Protein AF-A0A976KLH5-F1 (afdb_monomer_lite)

Sequence (136 aa):
MSEFNKTCPFEDRYIKLDQAYHECAKGFTKGSCNRFVAEIKLFLPEYDCQRSFDSTEKVEYIVPAIWLTGAAQEDFVDLLYKLASGNEFYKAKWFKSARRQAKAVFLSPEFENTLDGYMAEMYFPLIEEMRRKHHQ

Structure (mmCIF, N/CA/C/O backbone):
data_AF-A0A976KLH5-F1
#
_entry.id   AF-A0A976KLH5-F1
#
loop_
_atom_site.group_PDB
_atom_site.id
_atom_site.type_symbol
_atom_site.label_atom_id
_atom_site.label_alt_id
_atom_site.label_comp_id
_atom_site.label_asym_id
_atom_site.label_entity_id
_atom_site.label_seq_id
_atom_site.pdbx_PDB_ins_code
_atom_site.Cartn_x
_atom_site.Cartn_y
_atom_site.Cartn_z
_atom_site.occupancy
_atom_site.B_iso_or_equiv
_atom_site.auth_seq_id
_atom_site.auth_comp_id
_atom_site.auth_asym_id
_atom_site.auth_atom_id
_atom_site.pdbx_PDB_model_num
ATOM 1 N N . MET A 1 1 ? -10.491 11.711 29.339 1.00 36.50 1 MET A N 1
ATOM 2 C CA . MET A 1 1 ? -11.149 11.647 28.021 1.00 36.50 1 MET A CA 1
ATOM 3 C C . MET A 1 1 ? -10.048 11.744 26.985 1.00 36.50 1 MET A C 1
ATOM 5 O O . MET A 1 1 ? -9.402 12.783 26.925 1.00 36.50 1 MET A O 1
ATOM 9 N N . SER A 1 2 ? -9.728 10.650 26.295 1.00 41.56 2 SER A N 1
ATOM 10 C CA . SER A 1 2 ? -8.876 10.698 25.104 1.00 41.56 2 SER A CA 1
ATOM 11 C C . SER A 1 2 ? -9.653 11.420 24.004 1.00 41.56 2 SER A C 1
ATOM 13 O O . SER A 1 2 ? -10.839 11.168 23.812 1.00 41.56 2 SER A O 1
ATOM 15 N N . GLU A 1 3 ? -9.015 12.388 23.354 1.00 47.16 3 GLU A N 1
ATOM 16 C CA . GLU A 1 3 ? -9.605 13.097 22.220 1.00 47.16 3 GLU A CA 1
ATOM 17 C C . GLU A 1 3 ? -9.693 12.140 21.027 1.00 47.16 3 GLU A C 1
ATOM 19 O O . GLU A 1 3 ? -8.702 11.511 20.657 1.00 47.16 3 GLU A O 1
ATOM 24 N N . PHE A 1 4 ? -10.893 12.043 20.466 1.00 53.50 4 PHE A N 1
ATOM 25 C CA . PHE A 1 4 ? -11.253 11.265 19.285 1.00 53.50 4 PHE A CA 1
ATOM 26 C C . PHE A 1 4 ? -10.394 11.624 18.059 1.00 53.50 4 PHE A C 1
ATOM 28 O O . PHE A 1 4 ? -10.098 12.803 17.849 1.00 53.50 4 PHE A O 1
ATOM 35 N N . ASN A 1 5 ? -10.030 10.630 17.236 1.00 54.31 5 ASN A N 1
ATOM 36 C CA . ASN A 1 5 ? -9.363 10.813 15.934 1.00 54.31 5 ASN A CA 1
ATOM 37 C C . ASN A 1 5 ? -7.967 11.471 16.007 1.00 54.31 5 ASN A C 1
ATOM 39 O O . ASN A 1 5 ? -7.433 11.962 15.014 1.00 54.31 5 ASN A O 1
ATOM 43 N N . LYS A 1 6 ? -7.337 11.488 17.188 1.00 60.06 6 LYS A N 1
ATOM 44 C CA . LYS A 1 6 ? -6.059 12.189 17.406 1.00 60.06 6 LYS A CA 1
ATOM 45 C C . LYS A 1 6 ? -4.871 11.533 16.699 1.00 60.06 6 LYS A C 1
ATOM 47 O O . LYS A 1 6 ? -3.857 12.187 16.464 1.00 60.06 6 LYS A O 1
ATOM 52 N N . THR A 1 7 ? -4.964 10.235 16.414 1.00 71.00 7 THR A N 1
ATOM 53 C CA . THR A 1 7 ? -3.863 9.441 15.850 1.00 71.00 7 THR A CA 1
ATOM 54 C C . THR A 1 7 ? -4.109 8.988 14.418 1.00 71.00 7 THR A C 1
ATOM 56 O O . THR A 1 7 ? -3.183 8.445 13.817 1.00 71.00 7 THR A O 1
ATOM 59 N N . CYS A 1 8 ? -5.300 9.217 13.855 1.00 80.31 8 CYS A N 1
ATOM 60 C CA . CYS A 1 8 ? -5.614 8.785 12.500 1.00 80.31 8 CYS A CA 1
ATOM 61 C C . CYS A 1 8 ? -4.808 9.602 11.476 1.00 80.31 8 CYS A C 1
ATOM 63 O O . CYS A 1 8 ? -4.988 10.816 11.371 1.00 80.31 8 CYS A O 1
ATOM 65 N N . PRO A 1 9 ? -3.930 8.975 10.673 1.00 84.06 9 PRO A N 1
ATOM 66 C CA . PRO A 1 9 ? -3.116 9.699 9.702 1.00 84.06 9 PRO A CA 1
ATOM 67 C C . PRO A 1 9 ? -3.914 10.147 8.470 1.00 84.06 9 PRO A C 1
ATOM 69 O O . PRO A 1 9 ? -3.367 10.861 7.630 1.00 84.06 9 PRO A O 1
ATOM 72 N N . PHE A 1 10 ? -5.168 9.706 8.325 1.00 86.69 10 PHE A N 1
ATOM 73 C CA . PHE A 1 10 ? -5.913 9.793 7.074 1.00 86.69 10 PHE A CA 1
ATOM 74 C C . PHE A 1 10 ? -6.065 11.229 6.563 1.00 86.69 10 PHE A C 1
ATOM 76 O O . PHE A 1 10 ? -5.637 11.512 5.445 1.00 86.69 10 PHE A O 1
ATOM 83 N N . GLU A 1 11 ? -6.597 12.147 7.375 1.00 83.12 11 GLU A N 1
ATOM 84 C CA . GLU A 1 11 ? -6.877 13.526 6.939 1.00 83.12 11 GLU A CA 1
ATOM 85 C C . GLU A 1 11 ? -5.611 14.262 6.465 1.00 83.12 11 GLU A C 1
ATOM 87 O O . GLU A 1 11 ? -5.604 14.888 5.405 1.00 83.12 11 GLU A O 1
ATOM 92 N N . ASP A 1 12 ? -4.501 14.106 7.189 1.00 85.31 12 ASP A N 1
ATOM 93 C CA . ASP A 1 12 ? -3.245 14.813 6.908 1.00 85.31 12 ASP A CA 1
ATOM 94 C C . ASP A 1 12 ? -2.418 14.199 5.771 1.00 85.31 12 ASP A C 1
ATOM 96 O O . ASP A 1 12 ? -1.527 14.846 5.193 1.00 85.31 12 ASP A O 1
ATOM 100 N N . ARG A 1 13 ? -2.617 12.904 5.508 1.00 91.81 13 ARG A N 1
ATOM 101 C CA . ARG A 1 13 ? -1.709 12.113 4.664 1.00 91.81 13 ARG A CA 1
ATOM 102 C C . ARG A 1 13 ? -2.367 11.607 3.395 1.00 91.81 13 ARG A C 1
ATOM 104 O O . ARG A 1 13 ? -1.632 11.314 2.456 1.00 91.81 13 ARG A O 1
ATOM 111 N N . TYR A 1 14 ? -3.698 11.547 3.318 1.00 93.06 14 TYR A N 1
ATOM 112 C CA . TYR A 1 14 ? -4.388 10.969 2.162 1.00 93.06 14 TYR A CA 1
ATOM 113 C C . TYR A 1 14 ? -3.988 11.662 0.859 1.00 93.06 14 TYR A C 1
ATOM 115 O O . TYR A 1 14 ? -3.594 11.000 -0.094 1.00 93.06 14 TYR A O 1
ATOM 123 N N . ILE A 1 15 ? -3.947 12.999 0.851 1.00 93.31 15 ILE A N 1
ATOM 124 C CA . ILE A 1 15 ? -3.517 13.778 -0.321 1.00 93.31 15 ILE A CA 1
ATOM 125 C C . ILE A 1 15 ? -2.083 13.414 -0.741 1.00 93.31 15 ILE A C 1
ATOM 127 O O . ILE A 1 15 ? -1.779 13.359 -1.929 1.00 93.31 15 ILE A O 1
ATOM 131 N N . LYS A 1 16 ? -1.188 13.137 0.216 1.00 95.12 16 LYS A N 1
ATOM 132 C CA . LYS A 1 16 ? 0.207 12.760 -0.072 1.00 95.12 16 LYS A CA 1
ATOM 133 C C . LYS A 1 16 ? 0.293 11.353 -0.651 1.00 95.12 16 LYS A C 1
ATOM 135 O O . LYS A 1 16 ? 1.059 11.139 -1.591 1.00 95.12 16 LYS A O 1
ATOM 140 N N . LEU A 1 17 ? -0.488 10.420 -0.105 1.00 95.81 17 LEU A N 1
ATOM 141 C CA . LEU A 1 17 ? -0.601 9.059 -0.616 1.00 95.81 17 LEU A CA 1
ATOM 142 C C . LEU A 1 17 ? -1.145 9.062 -2.050 1.00 95.81 17 LEU A C 1
ATOM 144 O O . LEU A 1 17 ? -0.503 8.500 -2.934 1.00 95.81 17 LEU A O 1
ATOM 148 N N . ASP A 1 18 ? -2.259 9.753 -2.286 1.00 95.44 18 ASP A N 1
ATOM 149 C CA . ASP A 1 18 ? -2.928 9.847 -3.587 1.00 95.44 18 ASP A CA 1
ATOM 150 C C . ASP A 1 18 ? -2.035 10.498 -4.659 1.00 95.44 18 ASP A C 1
ATOM 152 O O . ASP A 1 18 ? -1.827 9.951 -5.747 1.00 95.44 18 ASP A O 1
ATOM 156 N N . GLN A 1 19 ? -1.383 11.617 -4.325 1.00 94.88 19 GLN A N 1
ATOM 157 C CA . GLN A 1 19 ? -0.415 12.254 -5.221 1.00 94.88 19 GLN A CA 1
ATOM 158 C C . GLN A 1 19 ? 0.757 11.322 -5.545 1.00 94.88 19 GLN A C 1
ATOM 160 O O . GLN A 1 19 ? 1.147 11.190 -6.710 1.00 94.88 19 GLN A O 1
ATOM 165 N N . ALA A 1 20 ? 1.323 10.654 -4.535 1.00 96.12 20 ALA A N 1
ATOM 166 C CA . ALA A 1 20 ? 2.435 9.736 -4.741 1.00 96.12 20 ALA A CA 1
ATOM 167 C C . ALA A 1 20 ? 2.025 8.507 -5.569 1.00 96.12 20 ALA A C 1
ATOM 169 O O . ALA A 1 20 ? 2.808 8.065 -6.417 1.00 96.12 20 ALA A O 1
ATOM 170 N N . TYR A 1 21 ? 0.805 7.997 -5.365 1.00 97.25 21 TYR A N 1
ATOM 171 C CA . TYR A 1 21 ? 0.189 6.954 -6.181 1.00 97.25 21 TYR A CA 1
ATOM 172 C C . TYR A 1 21 ? 0.126 7.393 -7.644 1.00 97.25 21 TYR A C 1
ATOM 174 O O . TYR A 1 21 ? 0.740 6.752 -8.497 1.00 97.25 21 TYR A O 1
ATOM 182 N N . HIS A 1 22 ? -0.519 8.522 -7.941 1.00 96.69 22 HIS A N 1
ATOM 183 C CA . HIS A 1 22 ? -0.697 8.988 -9.314 1.00 96.69 22 HIS A CA 1
ATOM 184 C C . HIS A 1 22 ? 0.628 9.265 -10.032 1.00 96.69 22 HIS A C 1
ATOM 186 O O . HIS A 1 22 ? 0.783 8.926 -11.208 1.00 96.69 22 HIS A O 1
ATOM 192 N N . GLU A 1 23 ? 1.606 9.851 -9.344 1.00 95.25 23 GLU A N 1
ATOM 193 C CA . GLU A 1 23 ? 2.938 10.058 -9.909 1.00 95.25 23 GLU A CA 1
ATOM 194 C C . GLU A 1 23 ? 3.678 8.734 -10.158 1.00 95.25 23 GLU A C 1
ATOM 196 O O . GLU A 1 23 ? 4.356 8.584 -11.178 1.00 95.25 23 GLU A O 1
ATOM 201 N N . CYS A 1 24 ? 3.587 7.767 -9.240 1.00 96.06 24 CYS A N 1
ATOM 202 C CA . CYS A 1 24 ? 4.239 6.468 -9.403 1.00 96.06 24 CYS A CA 1
ATOM 203 C C . CYS A 1 24 ? 3.573 5.620 -10.498 1.00 96.06 24 CYS A C 1
ATOM 205 O O . CYS A 1 24 ? 4.271 5.044 -11.337 1.00 96.06 24 CYS A O 1
ATOM 207 N N . ALA A 1 25 ? 2.240 5.592 -10.542 1.00 94.31 25 ALA A N 1
ATOM 208 C CA . ALA A 1 25 ? 1.457 4.900 -11.563 1.00 94.31 25 ALA A CA 1
ATOM 209 C C . ALA A 1 25 ? 1.768 5.428 -12.974 1.00 94.31 25 ALA A C 1
ATOM 211 O O . ALA A 1 25 ? 1.872 4.654 -13.921 1.00 94.31 25 ALA A O 1
ATOM 212 N N . LYS A 1 26 ? 2.024 6.737 -13.110 1.00 93.31 26 LYS A N 1
ATOM 213 C CA . LYS A 1 26 ? 2.449 7.372 -14.373 1.00 93.31 26 LYS A CA 1
ATOM 214 C C . LYS A 1 26 ? 3.950 7.234 -14.673 1.00 93.31 26 LYS A C 1
ATOM 216 O O . LYS A 1 26 ? 4.424 7.772 -15.670 1.00 93.31 26 LYS A O 1
ATOM 221 N N . GLY A 1 27 ? 4.716 6.544 -13.826 1.00 86.88 27 GLY A N 1
ATOM 222 C CA . GLY A 1 27 ? 6.140 6.275 -14.050 1.00 86.88 27 GLY A CA 1
ATOM 223 C C . GLY A 1 27 ? 7.078 7.444 -13.781 1.00 86.88 27 GLY A C 1
ATOM 224 O O . GLY A 1 27 ? 8.190 7.464 -14.312 1.00 86.88 27 GLY A O 1
ATOM 225 N N . PHE A 1 28 ? 6.672 8.426 -12.976 1.00 87.50 28 PHE A N 1
ATOM 226 C CA . PHE A 1 28 ? 7.541 9.558 -12.675 1.00 87.50 28 PHE A CA 1
ATOM 227 C C . PHE A 1 28 ? 8.780 9.053 -11.919 1.00 87.50 28 PHE A C 1
ATOM 229 O O . PHE A 1 28 ? 8.693 8.288 -10.965 1.00 87.50 28 PHE A O 1
ATOM 236 N N . THR A 1 29 ? 9.973 9.465 -12.341 1.00 77.69 29 THR A N 1
ATOM 237 C CA . THR A 1 29 ? 11.232 8.883 -11.835 1.00 77.69 29 THR A CA 1
ATOM 238 C C . THR A 1 29 ? 11.850 9.663 -10.673 1.00 77.69 29 THR A C 1
ATOM 240 O O . THR A 1 29 ? 12.858 9.239 -10.109 1.00 77.69 29 THR A O 1
ATOM 243 N N . LYS A 1 30 ? 11.220 10.764 -10.236 1.00 82.69 30 LYS A N 1
ATOM 244 C CA . LYS A 1 30 ? 11.667 11.636 -9.128 1.00 82.69 30 LYS A CA 1
ATOM 245 C C . LYS A 1 30 ? 11.377 11.052 -7.735 1.00 82.69 30 LYS A C 1
ATOM 247 O O . LYS A 1 30 ? 10.981 11.766 -6.819 1.00 82.69 30 LYS A O 1
ATOM 252 N N . GLY A 1 31 ? 11.537 9.738 -7.579 1.00 86.50 31 GLY A N 1
ATOM 253 C CA . GLY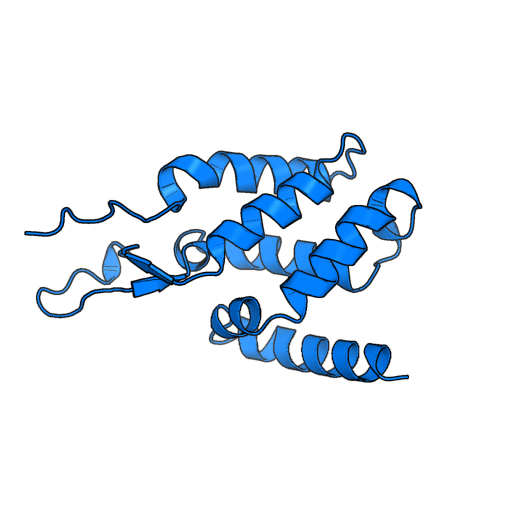 A 1 31 ? 11.310 9.034 -6.317 1.00 86.50 31 GLY A CA 1
ATOM 254 C C . GLY A 1 31 ? 9.842 8.896 -5.902 1.00 86.50 31 GLY A C 1
ATOM 255 O O . GLY A 1 31 ? 9.598 8.493 -4.767 1.00 86.50 31 GLY A O 1
ATOM 256 N N . SER A 1 32 ? 8.880 9.170 -6.791 1.00 91.75 32 SER A N 1
ATOM 257 C CA . SER A 1 32 ? 7.440 9.069 -6.502 1.00 91.75 32 SER A CA 1
ATOM 258 C C . SER A 1 32 ? 7.048 7.689 -5.977 1.00 91.75 32 SER A C 1
ATOM 260 O O . SER A 1 32 ? 6.386 7.602 -4.955 1.00 91.75 32 SER A O 1
ATOM 262 N N . CYS A 1 33 ? 7.558 6.606 -6.570 1.00 95.88 33 CYS A N 1
ATOM 263 C CA . CYS A 1 33 ? 7.286 5.254 -6.078 1.00 95.88 33 CYS A CA 1
ATOM 264 C C . CYS A 1 33 ? 7.881 4.965 -4.693 1.00 95.88 33 CYS A C 1
ATOM 266 O O . CYS A 1 33 ? 7.309 4.187 -3.942 1.00 95.88 33 CYS A O 1
ATOM 268 N N . ASN A 1 34 ? 9.004 5.591 -4.315 1.00 96.94 34 ASN A N 1
ATOM 269 C CA . ASN A 1 34 ? 9.502 5.466 -2.940 1.00 96.94 34 ASN A CA 1
ATOM 270 C C . ASN A 1 34 ? 8.589 6.218 -1.967 1.00 96.94 34 ASN A C 1
ATOM 272 O O . ASN A 1 34 ? 8.319 5.710 -0.886 1.00 96.94 34 ASN A O 1
ATOM 276 N N . ARG A 1 35 ? 8.107 7.407 -2.357 1.00 96.56 35 ARG A N 1
ATOM 277 C CA . ARG A 1 35 ? 7.138 8.170 -1.558 1.00 96.56 35 ARG A CA 1
ATOM 278 C C . ARG A 1 35 ? 5.837 7.399 -1.392 1.00 96.56 35 ARG A C 1
ATOM 280 O O . ARG A 1 35 ? 5.366 7.284 -0.276 1.00 96.56 35 ARG A O 1
ATOM 287 N N . PHE A 1 36 ? 5.328 6.806 -2.468 1.00 97.56 36 PHE A N 1
ATOM 288 C CA . PHE A 1 36 ? 4.130 5.977 -2.433 1.00 97.56 36 PHE A CA 1
ATOM 289 C C . PHE A 1 36 ? 4.276 4.833 -1.424 1.00 97.56 36 PHE A C 1
ATOM 291 O O . PHE A 1 36 ? 3.455 4.706 -0.526 1.00 97.56 36 PHE A O 1
ATOM 298 N N . VAL A 1 37 ? 5.366 4.059 -1.507 1.00 97.69 37 VAL A N 1
ATOM 299 C CA . VAL A 1 37 ? 5.612 2.948 -0.573 1.00 97.69 37 VAL A CA 1
ATOM 300 C C . VAL A 1 37 ? 5.797 3.436 0.872 1.00 97.69 37 VAL A C 1
ATOM 302 O O . VAL A 1 37 ? 5.387 2.757 1.811 1.00 97.69 37 VAL A O 1
ATOM 305 N N . ALA A 1 38 ? 6.410 4.604 1.069 1.00 96.81 38 ALA A N 1
ATOM 306 C CA . ALA A 1 38 ? 6.571 5.186 2.397 1.00 96.81 38 ALA A CA 1
ATOM 307 C C . ALA A 1 38 ? 5.233 5.645 2.993 1.00 96.81 38 ALA A C 1
ATOM 309 O O . ALA A 1 38 ? 4.971 5.357 4.157 1.00 96.81 38 ALA A O 1
ATOM 310 N N . GLU A 1 39 ? 4.390 6.320 2.207 1.00 96.25 39 GLU A N 1
ATOM 311 C CA . GLU A 1 39 ? 3.081 6.796 2.659 1.00 96.25 39 GLU A CA 1
ATOM 312 C C . GLU A 1 39 ? 2.117 5.627 2.877 1.00 96.25 39 GLU A C 1
ATOM 314 O O . GLU A 1 39 ? 1.521 5.555 3.943 1.00 96.25 39 GLU A O 1
ATOM 319 N N . ILE A 1 40 ? 2.021 4.650 1.961 1.00 95.88 40 ILE A N 1
ATOM 320 C CA . ILE A 1 40 ? 1.089 3.519 2.135 1.00 95.88 40 ILE A CA 1
ATOM 321 C C . ILE A 1 40 ? 1.410 2.714 3.396 1.00 95.88 40 ILE A C 1
ATOM 323 O O . ILE A 1 40 ? 0.503 2.290 4.101 1.00 95.88 40 ILE A O 1
ATOM 327 N N . LYS A 1 41 ? 2.696 2.582 3.749 1.00 95.56 41 LYS A N 1
ATOM 328 C CA . LYS A 1 41 ? 3.121 1.916 4.985 1.00 95.56 41 LYS A CA 1
ATOM 329 C C . LYS A 1 41 ? 2.553 2.590 6.239 1.00 95.56 41 LYS A C 1
ATOM 331 O O . LYS A 1 41 ? 2.298 1.901 7.218 1.00 95.56 41 LYS A O 1
ATOM 336 N N . LEU A 1 42 ? 2.351 3.909 6.222 1.00 93.81 42 LEU A N 1
ATOM 337 C CA . LEU A 1 42 ? 1.749 4.645 7.340 1.00 93.81 42 LEU A CA 1
ATOM 338 C C . LEU A 1 42 ? 0.237 4.419 7.454 1.00 93.81 42 LEU A C 1
ATOM 340 O O . LEU A 1 42 ? -0.343 4.802 8.458 1.00 93.81 42 LEU A O 1
ATOM 344 N N . PHE A 1 43 ? -0.400 3.821 6.447 1.00 93.75 43 PHE A N 1
ATOM 345 C CA . PHE A 1 43 ? -1.837 3.553 6.446 1.00 93.75 43 PHE A CA 1
ATOM 346 C C . PHE A 1 43 ? -2.182 2.114 6.854 1.00 93.75 43 PHE A C 1
ATOM 348 O O . PHE A 1 43 ? -3.359 1.804 7.019 1.00 93.75 43 PHE A O 1
ATOM 355 N N . LEU A 1 44 ? -1.181 1.238 7.007 1.00 92.50 44 LEU A N 1
ATOM 356 C CA . LEU A 1 44 ? -1.392 -0.174 7.340 1.00 92.50 44 LEU A CA 1
ATOM 357 C C . LEU A 1 44 ? -1.655 -0.454 8.825 1.00 92.50 44 LEU A C 1
ATOM 359 O O . LEU A 1 44 ? -2.488 -1.312 9.103 1.00 92.50 44 LEU A O 1
ATOM 363 N N . PRO A 1 45 ? -0.970 0.202 9.785 1.00 89.69 45 PRO A N 1
ATOM 364 C CA . PRO A 1 45 ? -1.254 -0.019 11.195 1.00 89.69 45 PRO A CA 1
ATOM 365 C C . PRO A 1 45 ? -2.680 0.385 11.546 1.00 89.69 45 PRO A C 1
ATOM 367 O O . PRO A 1 45 ? -3.277 1.233 10.881 1.00 89.69 45 PRO A O 1
ATOM 370 N N . GLU A 1 46 ? -3.192 -0.186 12.627 1.00 83.00 46 GLU A N 1
ATOM 371 C CA . GLU A 1 46 ? -4.469 0.232 13.178 1.00 83.00 46 GLU A CA 1
ATOM 372 C C . GLU A 1 46 ? -4.325 1.565 13.920 1.00 83.00 46 GLU A C 1
ATOM 374 O O . GLU A 1 46 ? -3.373 1.791 14.674 1.00 83.00 46 GLU A O 1
ATOM 379 N N . TYR A 1 47 ? -5.291 2.450 13.703 1.00 80.62 47 TYR A N 1
ATOM 380 C CA . TYR A 1 47 ? -5.389 3.757 14.338 1.00 80.62 47 TYR A CA 1
ATOM 381 C C . TYR A 1 47 ? -6.811 3.957 14.855 1.00 80.62 47 TYR A C 1
ATOM 383 O O . TYR A 1 47 ? -7.731 3.259 14.433 1.00 80.62 47 TYR A O 1
ATOM 391 N N . ASP A 1 48 ? -7.001 4.948 15.727 1.00 74.81 48 ASP A N 1
ATOM 392 C CA . ASP A 1 48 ? -8.329 5.431 16.120 1.00 74.81 48 ASP A CA 1
ATOM 393 C C . ASP A 1 48 ? -8.965 6.202 14.946 1.00 74.81 48 ASP A C 1
ATOM 395 O O . ASP A 1 48 ? -9.021 7.430 14.936 1.00 74.81 48 ASP A O 1
ATOM 399 N N . CYS A 1 49 ? -9.322 5.466 13.893 1.00 72.75 49 CYS A N 1
ATOM 400 C CA . CYS A 1 49 ? -9.875 5.949 12.635 1.00 72.75 49 CYS A CA 1
ATOM 401 C C . CYS A 1 49 ? -11.331 5.467 12.531 1.00 72.75 49 CYS A C 1
ATOM 403 O O . CYS A 1 49 ? -11.592 4.349 12.101 1.00 72.75 49 CYS A O 1
ATOM 405 N N . GLN A 1 50 ? -12.313 6.294 12.883 1.00 68.88 50 GLN A N 1
ATOM 406 C CA . GLN A 1 50 ? -13.718 5.889 12.769 1.00 68.88 50 GLN A CA 1
ATOM 407 C C . GLN A 1 50 ? -14.249 6.084 11.338 1.00 68.88 50 GLN A C 1
ATOM 409 O O . GLN A 1 50 ? -14.191 7.182 10.784 1.00 68.88 50 GLN A O 1
ATOM 414 N N . ARG A 1 51 ? -14.838 5.038 10.741 1.00 61.81 51 ARG A N 1
ATOM 415 C CA . ARG A 1 51 ? -15.666 5.168 9.528 1.00 61.81 51 ARG A CA 1
ATOM 416 C C . ARG A 1 51 ? -17.019 5.780 9.907 1.00 61.81 51 ARG A C 1
ATOM 418 O O . ARG A 1 51 ? -17.630 5.386 10.894 1.00 61.81 51 ARG A O 1
ATOM 425 N N . SER A 1 52 ? -17.525 6.725 9.115 1.00 58.22 52 SER A N 1
ATOM 426 C CA . SER A 1 52 ? -18.753 7.472 9.446 1.00 58.22 52 SER A CA 1
ATOM 427 C C . SER A 1 52 ? -20.013 6.605 9.583 1.00 58.22 52 SER A C 1
ATOM 429 O O . SER A 1 52 ? -20.929 6.994 10.302 1.00 58.22 52 SER A O 1
ATOM 431 N N . PHE A 1 53 ? -20.063 5.438 8.931 1.00 56.88 53 PHE A N 1
ATOM 432 C CA . PHE A 1 53 ? -21.181 4.491 9.024 1.00 56.88 53 PHE A CA 1
ATOM 433 C C . PHE A 1 53 ? -21.095 3.544 10.230 1.00 56.88 53 PHE A C 1
ATOM 435 O O . PHE A 1 53 ? -22.083 2.893 10.558 1.00 56.88 53 PHE A O 1
ATOM 442 N N . ASP A 1 54 ? -19.939 3.486 10.892 1.00 52.50 54 ASP A N 1
ATOM 443 C CA . ASP A 1 54 ? -19.683 2.608 12.030 1.00 52.50 54 ASP A CA 1
ATOM 444 C C . ASP A 1 54 ? -19.941 3.313 13.374 1.00 52.50 54 ASP A C 1
ATOM 446 O O . ASP A 1 54 ? -19.797 2.695 14.416 1.00 52.50 54 ASP A O 1
ATOM 450 N N . SER A 1 55 ? -20.359 4.586 13.421 1.00 54.50 55 SER A N 1
ATOM 451 C CA . SER A 1 55 ? -20.545 5.306 14.692 1.00 54.50 55 SER A CA 1
ATOM 452 C C . SER A 1 55 ? -21.724 4.801 15.537 1.00 54.50 55 SER A C 1
ATOM 454 O O . SER A 1 55 ? -22.815 5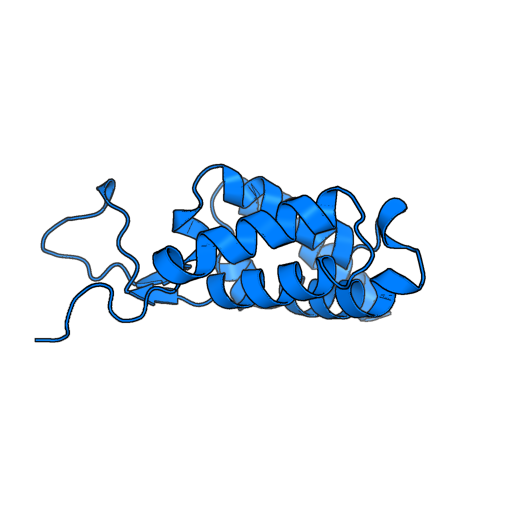.361 15.579 1.00 54.50 55 SER A O 1
ATOM 456 N N . THR A 1 56 ? -21.487 3.721 16.277 1.00 54.25 56 THR A N 1
ATOM 457 C CA . THR A 1 56 ? -22.350 3.256 17.362 1.00 54.25 56 THR A CA 1
ATOM 458 C C . THR A 1 56 ? -21.680 3.538 18.705 1.00 54.25 56 THR A C 1
ATOM 460 O O . THR A 1 56 ? -20.463 3.446 18.834 1.00 54.25 56 THR A O 1
ATOM 463 N N . GLU A 1 57 ? -22.470 3.870 19.730 1.00 51.44 57 GLU A N 1
ATOM 464 C CA . GLU A 1 57 ? -22.005 4.276 21.074 1.00 51.44 57 GLU A CA 1
ATOM 465 C C . GLU A 1 57 ? -21.156 3.222 21.828 1.00 51.44 57 GLU A C 1
ATOM 467 O O . GLU A 1 57 ? -20.786 3.444 22.979 1.00 51.44 57 GLU A O 1
ATOM 472 N N . LYS A 1 58 ? -20.879 2.050 21.238 1.00 51.16 58 LYS A N 1
ATOM 473 C CA . LYS A 1 58 ? -20.352 0.873 21.947 1.00 51.16 58 LYS A CA 1
ATOM 474 C C . LYS A 1 58 ? -19.025 0.320 21.438 1.00 51.16 58 LYS A C 1
ATOM 476 O O . LYS A 1 58 ? -18.533 -0.629 22.042 1.00 51.16 58 LYS A O 1
ATOM 481 N N . VAL A 1 59 ? -18.455 0.850 20.359 1.00 53.56 59 VAL A N 1
ATOM 482 C CA . VAL A 1 59 ? -17.272 0.240 19.741 1.00 53.56 59 VAL A CA 1
ATOM 483 C C . VAL A 1 59 ? -16.211 1.308 19.486 1.00 53.56 59 VAL A C 1
ATOM 485 O O . VAL A 1 59 ? -16.441 2.288 18.784 1.00 53.56 59 VAL A O 1
ATOM 488 N N . GLU A 1 60 ? -15.046 1.124 20.102 1.00 54.25 60 GLU A N 1
ATOM 489 C CA . GLU A 1 60 ? -13.820 1.845 19.762 1.00 54.25 60 GLU A CA 1
ATOM 490 C C . GLU A 1 60 ? -13.320 1.267 18.427 1.00 54.25 60 GLU A C 1
ATOM 492 O O . GLU A 1 60 ? -12.862 0.126 18.377 1.00 54.25 60 GLU A O 1
ATOM 497 N N . TYR A 1 61 ? -13.482 1.997 17.320 1.00 63.59 61 TYR A N 1
ATOM 498 C CA . TYR A 1 61 ? -13.119 1.498 15.987 1.00 63.59 61 TYR A CA 1
ATOM 499 C C . TYR A 1 61 ? -11.642 1.760 15.700 1.00 63.59 61 TYR A C 1
ATOM 501 O O . TYR A 1 61 ? -11.272 2.701 15.000 1.00 63.59 61 TYR A O 1
ATOM 509 N N . ILE A 1 62 ? -10.802 0.899 16.269 1.00 76.75 62 ILE A N 1
ATOM 510 C CA . ILE A 1 62 ? -9.388 0.783 15.925 1.00 76.75 62 ILE A CA 1
ATOM 511 C C . ILE A 1 62 ? -9.305 -0.023 14.621 1.00 76.75 62 ILE A C 1
ATOM 513 O O . ILE A 1 62 ? -9.572 -1.222 14.617 1.00 76.75 62 ILE A O 1
ATOM 517 N N . VAL A 1 63 ? -9.011 0.644 13.501 1.00 81.12 63 VAL A N 1
ATOM 518 C CA . VAL A 1 63 ? -8.922 0.021 12.165 1.00 81.12 63 VAL A CA 1
ATOM 519 C C . VAL A 1 63 ? -7.725 0.565 11.383 1.00 81.12 63 VAL A C 1
ATOM 521 O O . VAL A 1 63 ? -7.253 1.672 11.669 1.00 81.12 63 VAL A O 1
ATOM 524 N N . PRO A 1 64 ? -7.225 -0.161 10.367 1.00 87.69 64 PRO A N 1
ATOM 525 C CA . PRO A 1 64 ? -6.208 0.363 9.465 1.00 87.69 64 PRO A CA 1
ATOM 526 C C . PRO A 1 64 ? -6.658 1.646 8.764 1.00 87.69 64 PRO A C 1
ATOM 528 O O . PRO A 1 64 ? -7.747 1.701 8.201 1.00 87.69 64 PRO A O 1
ATOM 531 N N . ALA A 1 65 ? -5.819 2.681 8.709 1.00 90.19 65 ALA A N 1
ATOM 532 C CA . ALA A 1 65 ? -6.208 3.931 8.041 1.00 90.19 65 ALA A CA 1
ATOM 533 C C . ALA A 1 65 ? -6.446 3.754 6.527 1.00 90.19 65 ALA A C 1
ATOM 535 O O . ALA A 1 65 ? -7.193 4.525 5.922 1.00 90.19 65 ALA A O 1
ATOM 536 N N . ILE A 1 66 ? -5.852 2.729 5.901 1.00 91.38 66 ILE A N 1
ATOM 537 C CA . ILE A 1 66 ? -6.069 2.410 4.482 1.00 91.38 66 ILE A CA 1
ATOM 538 C C . ILE A 1 66 ? -7.541 2.096 4.180 1.00 91.38 66 ILE A C 1
ATOM 540 O O . ILE A 1 66 ? -8.027 2.413 3.097 1.00 91.38 66 ILE A O 1
ATOM 544 N N . TRP A 1 67 ? -8.286 1.585 5.159 1.00 89.69 67 TRP A N 1
ATOM 545 C CA . TRP A 1 67 ? -9.712 1.284 5.039 1.00 89.69 67 TRP A CA 1
ATOM 546 C C . TRP A 1 67 ? -10.590 2.521 4.852 1.00 89.69 67 TRP A C 1
ATOM 548 O O . TRP A 1 67 ? -11.721 2.401 4.374 1.00 89.69 67 TRP A O 1
ATOM 558 N N . LEU A 1 68 ? -10.098 3.708 5.210 1.00 89.12 68 LEU A N 1
ATOM 559 C CA . LEU A 1 68 ? -10.799 4.971 4.980 1.00 89.12 68 LEU A CA 1
ATOM 560 C C . LEU A 1 68 ? -10.673 5.467 3.529 1.00 89.12 68 LEU A C 1
ATOM 562 O O . LEU A 1 68 ? -11.409 6.362 3.127 1.00 89.12 68 LEU A O 1
ATOM 566 N N . THR A 1 69 ? -9.785 4.876 2.720 1.00 89.56 69 THR A N 1
ATOM 567 C CA . THR A 1 69 ? -9.590 5.268 1.308 1.00 89.56 69 THR A CA 1
ATOM 568 C C . THR A 1 69 ? -10.722 4.783 0.388 1.00 89.56 69 THR A C 1
ATOM 570 O O . THR A 1 69 ? -10.833 5.229 -0.755 1.00 89.56 69 THR A O 1
ATOM 573 N N . GLY A 1 70 ? -11.599 3.901 0.883 1.00 87.19 70 GLY A N 1
ATOM 574 C CA . GLY A 1 70 ? -12.743 3.384 0.135 1.00 87.19 70 GLY A CA 1
ATOM 575 C C . GLY A 1 70 ? -12.307 2.634 -1.124 1.00 87.19 70 GLY A C 1
ATOM 576 O O . GLY A 1 70 ? -11.418 1.790 -1.073 1.00 87.19 70 GLY A O 1
ATOM 577 N N . ALA A 1 71 ? -12.916 2.956 -2.267 1.00 87.00 71 ALA A N 1
ATOM 578 C CA . ALA A 1 71 ? -12.613 2.299 -3.541 1.00 87.00 71 ALA A CA 1
ATOM 579 C C . ALA A 1 71 ? -11.146 2.467 -3.990 1.00 87.00 71 ALA A C 1
ATOM 581 O O . ALA A 1 71 ? -10.623 1.602 -4.683 1.00 87.00 71 ALA A O 1
ATOM 582 N N . ALA A 1 72 ? -10.458 3.533 -3.560 1.00 92.75 72 ALA A N 1
ATOM 583 C CA . ALA A 1 72 ? -9.052 3.758 -3.907 1.00 92.75 72 ALA A CA 1
ATOM 584 C C . ALA A 1 72 ? -8.093 2.745 -3.248 1.00 92.75 72 ALA A C 1
ATOM 586 O O . ALA A 1 72 ? -6.951 2.605 -3.687 1.00 92.75 72 ALA A O 1
ATOM 587 N N . GLN A 1 73 ? -8.543 2.015 -2.219 1.00 94.00 73 GLN A N 1
ATOM 588 C CA . GLN A 1 73 ? -7.742 0.983 -1.557 1.00 94.00 73 GLN A CA 1
ATOM 589 C C . GLN A 1 73 ? -7.245 -0.069 -2.554 1.00 94.00 73 GLN A C 1
ATOM 591 O O . GLN A 1 73 ? -6.080 -0.464 -2.493 1.00 94.00 73 GLN A O 1
ATOM 596 N N . GLU A 1 74 ? -8.111 -0.503 -3.471 1.00 95.31 74 GLU A N 1
ATOM 597 C CA . GLU A 1 74 ? -7.787 -1.531 -4.463 1.00 95.31 74 GLU A CA 1
ATOM 598 C C . GLU A 1 74 ? -6.646 -1.080 -5.379 1.00 95.31 74 GLU A C 1
ATOM 600 O O . GLU A 1 74 ? -5.655 -1.793 -5.533 1.00 95.31 74 GLU A O 1
ATOM 605 N N . ASP A 1 75 ? -6.732 0.148 -5.890 1.00 96.81 75 ASP A N 1
ATOM 606 C CA . ASP A 1 75 ? -5.712 0.765 -6.739 1.00 96.81 75 ASP A CA 1
ATOM 607 C C . ASP A 1 75 ? -4.351 0.874 -6.032 1.00 96.81 75 ASP A C 1
ATOM 609 O O . ASP A 1 75 ? -3.291 0.616 -6.617 1.00 96.81 75 ASP A O 1
ATOM 613 N N . PHE A 1 76 ? -4.361 1.246 -4.749 1.00 97.38 76 PHE A N 1
ATOM 614 C CA . PHE A 1 76 ? -3.141 1.338 -3.950 1.00 97.38 76 PHE A CA 1
ATOM 615 C C . PHE A 1 76 ? -2.516 -0.040 -3.723 1.00 97.38 76 PHE A C 1
ATOM 617 O O . PHE A 1 76 ? -1.301 -0.207 -3.877 1.00 97.38 76 PHE A O 1
ATOM 624 N N . VAL A 1 77 ? -3.327 -1.042 -3.392 1.00 96.94 77 VAL A N 1
ATOM 625 C CA . VAL A 1 77 ? -2.844 -2.410 -3.199 1.00 96.94 77 VAL A CA 1
ATOM 626 C C . VAL A 1 77 ? -2.305 -3.001 -4.507 1.00 96.94 77 VAL 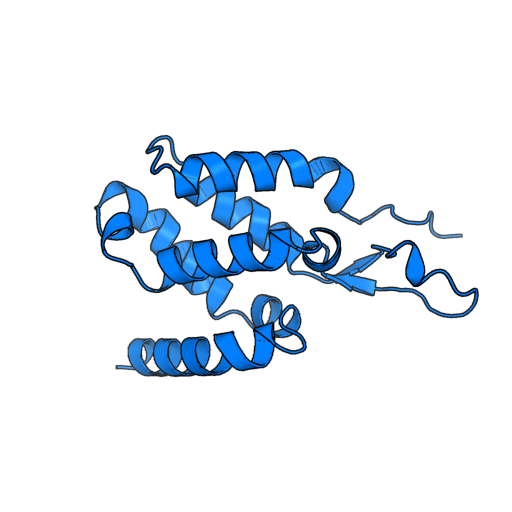A C 1
ATOM 628 O O . VAL A 1 77 ? -1.220 -3.591 -4.501 1.00 96.94 77 VAL A O 1
ATOM 631 N N . ASP A 1 78 ? -2.983 -2.786 -5.634 1.00 97.12 78 ASP A N 1
ATOM 632 C CA . ASP A 1 78 ? -2.530 -3.252 -6.949 1.00 97.12 78 ASP A CA 1
ATOM 633 C C . ASP A 1 78 ? -1.190 -2.609 -7.346 1.00 97.12 78 ASP A C 1
ATOM 635 O O . ASP A 1 78 ? -0.251 -3.303 -7.760 1.00 97.12 78 ASP A O 1
ATOM 639 N N . LEU A 1 79 ? -1.029 -1.293 -7.150 1.00 97.38 79 LEU A N 1
ATOM 640 C CA . LEU A 1 79 ? 0.251 -0.630 -7.405 1.00 97.38 79 LEU A CA 1
ATOM 641 C C . LEU A 1 79 ? 1.368 -1.174 -6.501 1.00 97.38 79 LEU A C 1
ATOM 643 O O . LEU A 1 79 ? 2.491 -1.407 -6.970 1.00 97.38 79 LEU A O 1
ATOM 647 N N . LEU A 1 80 ? 1.076 -1.399 -5.216 1.00 97.81 80 LEU A N 1
ATOM 648 C CA . LEU A 1 80 ? 2.027 -1.991 -4.276 1.00 97.81 80 LEU A CA 1
ATOM 649 C C . LEU A 1 80 ? 2.455 -3.391 -4.739 1.00 97.81 80 LEU A C 1
ATOM 651 O O . LEU A 1 80 ? 3.658 -3.676 -4.779 1.00 97.81 80 LEU A O 1
ATOM 655 N N . TYR A 1 81 ? 1.505 -4.228 -5.160 1.00 97.12 81 TYR A N 1
ATOM 656 C CA . TYR A 1 81 ? 1.780 -5.550 -5.716 1.00 97.12 81 TYR A CA 1
ATOM 657 C C . TYR A 1 81 ? 2.636 -5.473 -6.986 1.00 97.12 81 TYR A C 1
ATOM 659 O O . TYR A 1 81 ? 3.656 -6.158 -7.077 1.00 97.12 81 TYR A O 1
ATOM 667 N N . LYS A 1 82 ? 2.292 -4.614 -7.955 1.00 96.38 82 LYS A N 1
ATOM 668 C CA . LYS A 1 82 ? 3.058 -4.436 -9.206 1.00 96.38 82 LYS A CA 1
ATOM 669 C C . LYS A 1 82 ? 4.507 -4.017 -8.947 1.00 96.38 82 LYS A C 1
ATOM 671 O O . LYS A 1 82 ? 5.424 -4.491 -9.630 1.00 96.38 82 LYS A O 1
ATOM 676 N N . LEU A 1 83 ? 4.733 -3.156 -7.953 1.00 96.06 83 LEU A N 1
ATOM 677 C CA . LEU A 1 83 ? 6.075 -2.785 -7.500 1.00 96.06 83 LEU A CA 1
ATOM 678 C C . LEU A 1 83 ? 6.796 -3.969 -6.840 1.00 96.06 83 LEU A C 1
ATOM 680 O O . LEU A 1 83 ? 7.959 -4.228 -7.162 1.00 96.06 83 LEU A O 1
ATOM 684 N N . ALA A 1 84 ? 6.123 -4.688 -5.940 1.00 96.06 84 ALA A N 1
ATOM 685 C CA . ALA A 1 84 ? 6.681 -5.820 -5.199 1.00 96.06 84 ALA A CA 1
ATOM 686 C C . ALA A 1 84 ? 7.051 -7.004 -6.109 1.00 96.06 84 ALA A C 1
ATOM 688 O O . ALA A 1 84 ? 8.132 -7.586 -5.970 1.00 96.06 84 ALA A O 1
ATOM 689 N N . SER A 1 85 ? 6.186 -7.328 -7.073 1.00 94.19 85 SER A N 1
ATOM 690 C CA . SER A 1 85 ? 6.371 -8.411 -8.044 1.00 94.19 85 SER A CA 1
ATOM 691 C C . SER A 1 85 ? 7.398 -8.072 -9.125 1.00 94.19 85 SER A C 1
ATOM 693 O O . SER A 1 85 ? 7.907 -8.964 -9.805 1.00 94.19 85 SER A O 1
ATOM 695 N N . GLY A 1 86 ? 7.745 -6.789 -9.275 1.00 88.62 86 GLY A N 1
ATOM 696 C CA . GLY A 1 86 ? 8.634 -6.332 -10.334 1.00 88.62 86 GLY A CA 1
ATOM 697 C C . GLY A 1 86 ? 8.012 -6.512 -11.715 1.00 88.62 86 GLY A C 1
ATOM 698 O O . GLY A 1 86 ? 8.688 -6.993 -12.631 1.00 88.62 86 GLY A O 1
ATOM 699 N N . ASN A 1 87 ? 6.740 -6.118 -11.853 1.00 92.12 87 ASN A N 1
ATOM 700 C CA . ASN A 1 87 ? 6.050 -6.013 -13.139 1.00 92.12 87 ASN A CA 1
ATOM 701 C C . ASN A 1 87 ? 6.942 -5.309 -14.184 1.00 92.12 87 ASN A C 1
ATOM 703 O O . ASN A 1 87 ? 7.774 -4.474 -13.826 1.00 92.12 87 ASN A O 1
ATOM 707 N N . GLU A 1 88 ? 6.791 -5.658 -15.467 1.00 90.81 88 GLU A N 1
ATOM 708 C CA . GLU A 1 88 ? 7.652 -5.202 -16.568 1.00 90.81 88 GLU A CA 1
ATOM 709 C C . GLU A 1 88 ? 7.944 -3.700 -16.543 1.00 90.81 88 GLU A C 1
ATOM 711 O O . GLU A 1 88 ? 9.112 -3.304 -16.594 1.00 90.81 88 GLU A O 1
ATOM 716 N N . PHE A 1 89 ? 6.911 -2.884 -16.333 1.00 89.69 89 PHE A N 1
ATOM 717 C CA . PHE A 1 89 ? 7.038 -1.433 -16.231 1.00 89.69 89 PHE A CA 1
ATOM 718 C C . PHE A 1 89 ? 7.985 -0.996 -15.102 1.00 89.69 89 PHE A C 1
ATOM 720 O O . PHE A 1 89 ? 8.808 -0.091 -15.255 1.00 89.69 89 PHE A O 1
ATOM 727 N N . TYR A 1 90 ? 7.930 -1.693 -13.969 1.00 92.50 90 TYR A N 1
ATOM 728 C CA . TYR A 1 90 ? 8.726 -1.388 -12.792 1.00 92.50 90 TYR A CA 1
ATOM 729 C C . TYR A 1 90 ? 10.082 -2.089 -12.766 1.00 92.50 90 TYR A C 1
ATOM 731 O O . TYR A 1 90 ? 10.804 -1.873 -11.799 1.00 92.50 90 TYR A O 1
ATOM 739 N N . LYS A 1 91 ? 10.496 -2.877 -13.774 1.00 91.62 91 LYS A N 1
ATOM 740 C CA . LYS A 1 91 ? 11.793 -3.604 -13.775 1.00 91.62 91 LYS A CA 1
ATOM 741 C C . LYS A 1 91 ? 13.022 -2.698 -13.870 1.00 91.62 91 LYS A C 1
ATOM 743 O O . LYS A 1 91 ? 14.106 -3.084 -13.416 1.00 91.62 91 LYS A O 1
ATOM 748 N N . ALA A 1 92 ? 12.862 -1.483 -14.387 1.00 90.81 92 ALA A N 1
ATOM 749 C CA . ALA A 1 92 ? 13.957 -0.541 -14.585 1.00 90.81 92 ALA A CA 1
ATOM 750 C C . ALA A 1 92 ? 14.765 -0.256 -13.301 1.00 90.81 92 ALA A C 1
ATOM 752 O O . ALA A 1 92 ? 14.255 -0.325 -12.177 1.00 90.81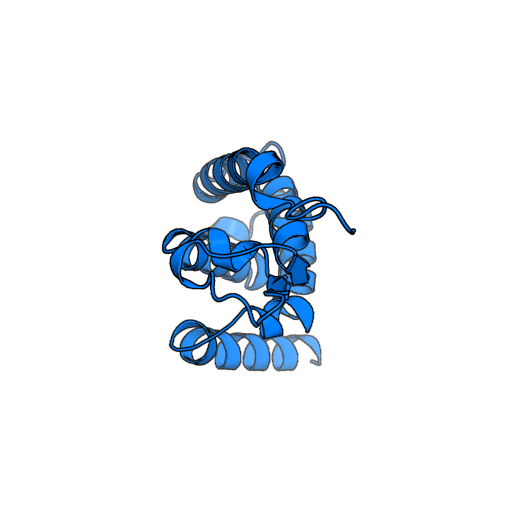 92 ALA A O 1
ATOM 753 N N . LYS A 1 93 ? 16.059 0.066 -13.452 1.00 90.62 93 LYS A N 1
ATOM 754 C CA . LYS A 1 93 ? 17.004 0.213 -12.325 1.00 90.62 93 LYS A CA 1
ATOM 755 C C . LYS A 1 93 ? 16.583 1.302 -11.333 1.00 90.62 93 LYS A C 1
ATOM 757 O O . LYS A 1 93 ? 16.782 1.129 -10.133 1.00 90.62 93 LYS A O 1
ATOM 762 N N . TRP A 1 94 ? 15.981 2.391 -11.808 1.00 90.44 94 TRP A N 1
ATOM 763 C CA . TRP A 1 94 ? 15.553 3.506 -10.956 1.00 90.44 94 TRP A CA 1
ATOM 764 C C . TRP A 1 94 ? 14.426 3.130 -9.981 1.00 90.44 94 TRP A C 1
ATOM 766 O O . TRP A 1 94 ? 14.335 3.718 -8.907 1.00 90.44 94 TRP A O 1
ATOM 776 N N . PHE A 1 95 ? 13.634 2.092 -10.273 1.00 93.44 95 PHE A N 1
ATOM 777 C CA . PHE A 1 95 ? 12.615 1.581 -9.350 1.00 93.44 95 PHE A CA 1
ATOM 778 C C . PHE A 1 95 ? 13.155 0.560 -8.341 1.00 93.44 95 PHE A C 1
ATOM 780 O O . PHE A 1 95 ? 12.420 0.152 -7.448 1.00 93.44 95 PHE A O 1
ATOM 787 N N . LYS A 1 96 ? 14.432 0.152 -8.423 1.00 94.06 96 LYS A N 1
ATOM 788 C CA . LYS A 1 96 ? 15.001 -0.922 -7.583 1.00 94.06 96 LYS A CA 1
ATOM 789 C C . LYS A 1 96 ? 14.763 -0.705 -6.084 1.00 94.06 96 LYS A C 1
ATOM 791 O O . LYS A 1 96 ? 14.435 -1.658 -5.382 1.00 94.06 96 LYS A O 1
ATOM 796 N N . SER A 1 97 ? 14.929 0.528 -5.601 1.00 95.12 97 SER A N 1
ATOM 797 C CA . SER A 1 97 ? 14.693 0.857 -4.188 1.00 95.12 97 SER A CA 1
ATOM 798 C C . SER A 1 97 ? 13.219 0.695 -3.809 1.00 95.12 97 SER A C 1
ATOM 800 O O . SER A 1 97 ? 12.919 0.018 -2.826 1.00 95.12 97 SER A O 1
ATOM 802 N N . ALA A 1 98 ? 12.316 1.244 -4.626 1.00 95.81 98 ALA A N 1
ATOM 803 C CA . ALA A 1 98 ? 10.877 1.177 -4.403 1.00 95.81 98 ALA A CA 1
ATOM 804 C C . ALA A 1 98 ? 10.384 -0.271 -4.441 1.00 95.81 98 ALA A C 1
ATOM 806 O O . ALA A 1 98 ? 9.686 -0.680 -3.527 1.00 95.81 98 ALA A O 1
ATOM 807 N N . ARG A 1 99 ? 10.831 -1.082 -5.411 1.00 95.50 99 ARG A N 1
ATOM 808 C CA . ARG A 1 99 ? 10.494 -2.514 -5.486 1.00 95.50 99 ARG A CA 1
ATOM 809 C C . ARG A 1 99 ? 10.888 -3.274 -4.224 1.00 95.50 99 ARG A C 1
ATOM 811 O O . ARG A 1 99 ? 10.108 -4.064 -3.707 1.00 95.50 99 ARG A O 1
ATOM 818 N N . ARG A 1 100 ? 12.103 -3.037 -3.711 1.00 95.88 100 ARG A N 1
ATOM 819 C CA . ARG A 1 100 ? 12.584 -3.702 -2.491 1.00 95.88 100 ARG A CA 1
ATOM 820 C C . ARG A 1 100 ? 11.725 -3.333 -1.282 1.00 95.88 100 ARG A C 1
ATOM 822 O O . ARG A 1 100 ? 11.382 -4.210 -0.501 1.00 95.88 100 ARG A O 1
ATOM 829 N N . GLN A 1 101 ? 11.397 -2.0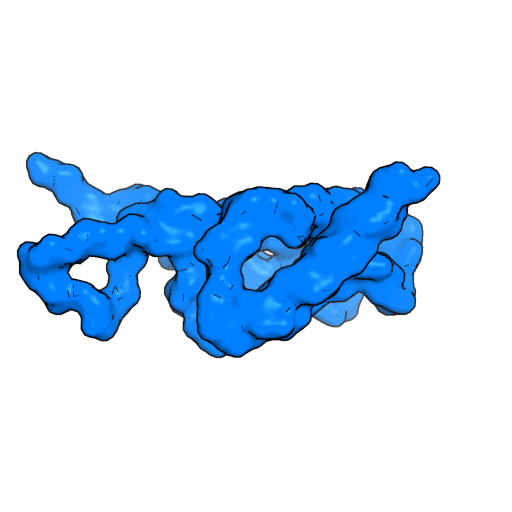51 -1.133 1.00 97.12 101 GLN A N 1
ATOM 830 C CA . GLN A 1 101 ? 10.551 -1.581 -0.036 1.00 97.12 101 GLN A CA 1
ATOM 831 C C . GLN A 1 101 ? 9.113 -2.090 -0.188 1.00 97.12 101 GLN A C 1
ATOM 833 O O . GLN A 1 101 ? 8.559 -2.606 0.772 1.00 97.12 101 GLN A O 1
ATOM 838 N N . ALA A 1 102 ? 8.553 -2.029 -1.399 1.00 97.38 102 ALA A N 1
ATOM 839 C CA . ALA A 1 102 ? 7.219 -2.526 -1.714 1.00 97.38 102 ALA A CA 1
ATOM 840 C C . ALA A 1 102 ? 7.100 -4.009 -1.384 1.00 97.38 102 ALA A C 1
ATOM 842 O O . ALA A 1 102 ? 6.154 -4.406 -0.725 1.00 97.38 102 ALA A O 1
ATOM 843 N N . LYS A 1 103 ? 8.101 -4.816 -1.755 1.00 97.00 103 LYS A N 1
ATOM 844 C CA . LYS A 1 103 ? 8.140 -6.238 -1.409 1.00 97.00 103 LYS A CA 1
ATOM 845 C C . LYS A 1 103 ? 8.168 -6.473 0.102 1.00 97.00 103 LYS A C 1
ATOM 847 O O . LYS A 1 103 ? 7.485 -7.366 0.578 1.00 97.00 103 LYS A O 1
ATOM 852 N N . ALA A 1 104 ? 8.934 -5.680 0.851 1.00 96.88 104 ALA A N 1
ATOM 853 C CA . ALA A 1 104 ? 8.968 -5.794 2.308 1.00 96.88 104 ALA A CA 1
ATOM 854 C C . ALA A 1 104 ? 7.616 -5.441 2.950 1.00 96.88 104 ALA A C 1
ATOM 856 O O . ALA A 1 104 ? 7.216 -6.107 3.894 1.00 96.88 104 ALA A O 1
ATOM 857 N N . VAL A 1 105 ? 6.923 -4.423 2.428 1.00 97.50 105 VAL A N 1
ATOM 858 C CA . VAL A 1 105 ? 5.588 -4.020 2.896 1.00 97.50 105 VAL A CA 1
ATOM 859 C C . VAL A 1 105 ? 4.530 -5.053 2.498 1.00 97.50 105 VAL A C 1
ATOM 861 O O . VAL A 1 105 ? 3.784 -5.511 3.345 1.00 97.50 105 VAL A O 1
ATOM 864 N N . PHE A 1 106 ? 4.503 -5.479 1.236 1.00 97.00 106 PHE A N 1
ATOM 865 C CA . PHE A 1 106 ? 3.510 -6.416 0.700 1.00 97.00 106 PHE A CA 1
ATOM 866 C C . PHE A 1 106 ? 3.563 -7.805 1.356 1.00 97.00 106 PHE A C 1
ATOM 868 O O . PHE A 1 106 ? 2.569 -8.515 1.390 1.00 97.00 106 PHE A O 1
ATOM 875 N N . LEU A 1 107 ? 4.727 -8.215 1.866 1.00 96.19 107 LEU A N 1
ATOM 876 C CA . LEU A 1 107 ? 4.891 -9.487 2.573 1.00 96.19 107 LEU A CA 1
ATOM 877 C C . LEU A 1 107 ? 4.727 -9.365 4.096 1.00 96.19 107 LEU A C 1
ATOM 879 O O . LEU A 1 107 ? 4.917 -10.365 4.797 1.00 96.19 107 LEU A O 1
ATOM 883 N N . SER A 1 108 ? 4.449 -8.162 4.608 1.00 95.62 108 SER A N 1
ATOM 884 C CA . SER A 1 108 ? 4.392 -7.906 6.044 1.00 95.62 108 SER A CA 1
ATOM 885 C C . SER A 1 108 ? 3.043 -8.336 6.642 1.00 95.62 108 SER A C 1
ATOM 887 O O . SER A 1 108 ? 2.016 -8.220 5.968 1.00 95.62 108 SER A O 1
ATOM 889 N N . PRO A 1 109 ? 3.019 -8.797 7.907 1.00 93.56 109 PRO A N 1
ATOM 890 C CA . PRO A 1 109 ? 1.769 -9.128 8.594 1.00 93.56 109 PRO A CA 1
ATOM 891 C C . PRO A 1 109 ? 0.807 -7.938 8.676 1.00 93.56 109 PRO A C 1
ATOM 893 O O . PRO A 1 109 ? -0.403 -8.108 8.581 1.00 93.56 109 PRO A O 1
ATOM 896 N N . GLU A 1 110 ? 1.336 -6.719 8.817 1.00 92.94 110 GLU A N 1
ATOM 897 C CA . GLU A 1 110 ? 0.521 -5.504 8.862 1.00 92.94 110 GLU A CA 1
ATOM 898 C C . GLU A 1 110 ? -0.264 -5.311 7.566 1.00 92.94 110 GLU A C 1
ATOM 900 O O . GLU A 1 110 ? -1.437 -4.968 7.626 1.00 92.94 110 GLU A O 1
ATOM 905 N N . PHE A 1 111 ? 0.349 -5.558 6.403 1.00 95.69 111 PHE A N 1
ATOM 906 C CA . PHE A 1 111 ? -0.365 -5.495 5.130 1.00 95.69 111 PHE A CA 1
ATOM 907 C C . PHE A 1 111 ? -1.432 -6.591 5.030 1.00 95.69 111 PHE A C 1
ATOM 909 O O . PHE A 1 111 ? -2.563 -6.294 4.653 1.00 95.69 111 PHE A O 1
ATOM 916 N N . GLU A 1 112 ? -1.111 -7.831 5.411 1.00 94.00 112 GLU A N 1
ATOM 917 C CA . GLU A 1 112 ? -2.077 -8.940 5.394 1.00 94.00 112 GLU A CA 1
ATOM 918 C C . GLU A 1 112 ? -3.320 -8.652 6.236 1.00 94.00 112 GLU A C 1
ATOM 920 O O . GLU A 1 112 ? -4.431 -8.908 5.778 1.00 94.00 112 GLU A O 1
ATOM 925 N N . ASN A 1 113 ? -3.147 -8.046 7.412 1.00 91.44 113 ASN A N 1
ATOM 926 C CA . ASN A 1 113 ? -4.251 -7.668 8.298 1.00 91.44 113 ASN A CA 1
ATOM 927 C C . ASN A 1 113 ? -5.163 -6.581 7.706 1.00 91.44 113 ASN A C 1
ATOM 929 O O . ASN A 1 113 ? -6.282 -6.402 8.179 1.00 91.44 113 ASN A O 1
ATOM 933 N N . THR A 1 114 ? -4.711 -5.854 6.678 1.00 92.25 114 THR A N 1
ATOM 934 C CA . THR A 1 114 ? -5.544 -4.861 5.982 1.00 92.25 114 THR A CA 1
ATOM 935 C C . THR A 1 114 ? -6.402 -5.449 4.865 1.00 92.25 114 THR A C 1
ATOM 937 O O . THR A 1 114 ? -7.249 -4.737 4.321 1.00 92.25 114 THR A O 1
ATOM 940 N N . LEU A 1 115 ? -6.186 -6.716 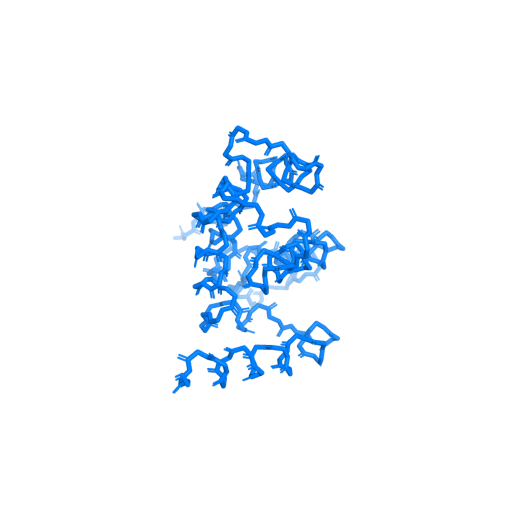4.499 1.00 93.12 115 LEU A N 1
ATOM 941 C CA . LEU A 1 115 ? -6.933 -7.389 3.444 1.00 93.12 115 LEU A CA 1
ATOM 942 C C . LEU A 1 115 ? -8.181 -8.056 4.026 1.00 93.12 115 LEU A C 1
ATOM 944 O O . LEU A 1 115 ? -8.088 -8.971 4.841 1.00 93.12 115 LEU A O 1
ATOM 948 N N . ASP A 1 116 ? -9.351 -7.632 3.562 1.00 86.75 116 ASP A N 1
ATOM 949 C CA . ASP A 1 116 ? -10.643 -8.215 3.912 1.00 86.75 116 ASP A CA 1
ATOM 950 C C . ASP A 1 116 ? -11.447 -8.594 2.655 1.00 86.75 116 ASP A C 1
ATOM 952 O O . ASP A 1 116 ? -11.131 -8.195 1.530 1.00 86.75 116 ASP A O 1
ATOM 956 N N . GLY A 1 117 ? -12.465 -9.443 2.835 1.00 89.81 117 GLY A N 1
ATOM 957 C CA . GLY A 1 117 ? -13.389 -9.849 1.772 1.00 89.81 117 GLY A CA 1
ATOM 958 C C . GLY A 1 117 ? -12.697 -10.265 0.467 1.00 89.81 117 GLY A C 1
ATOM 959 O O . GLY A 1 117 ? -11.812 -11.120 0.454 1.00 89.81 117 GLY A O 1
ATOM 960 N N . TYR A 1 118 ? -13.092 -9.632 -0.640 1.00 92.06 118 TYR A N 1
ATOM 961 C CA . TYR A 1 118 ? -12.571 -9.958 -1.971 1.00 92.06 118 TYR A CA 1
ATOM 962 C C . TYR A 1 118 ? -11.071 -9.641 -2.134 1.00 92.06 118 TYR A C 1
ATOM 964 O O . TYR A 1 118 ? -10.382 -10.308 -2.907 1.00 92.06 118 TYR A O 1
ATOM 972 N N . MET A 1 119 ? -10.539 -8.655 -1.400 1.00 93.69 119 MET A N 1
ATOM 973 C CA . MET A 1 119 ? -9.116 -8.304 -1.454 1.00 93.69 119 MET A CA 1
ATOM 974 C C . MET A 1 119 ? -8.264 -9.422 -0.850 1.00 93.69 119 MET A C 1
ATOM 976 O O . MET A 1 119 ? -7.233 -9.793 -1.410 1.00 93.69 119 MET A O 1
ATOM 980 N N . ALA A 1 120 ? -8.714 -10.010 0.260 1.00 94.56 120 ALA A N 1
ATOM 981 C CA . ALA A 1 120 ? -8.054 -11.167 0.860 1.00 94.56 120 ALA A CA 1
ATOM 982 C C . ALA A 1 120 ? -8.013 -12.361 -0.109 1.00 94.56 120 ALA A C 1
ATOM 984 O O . ALA A 1 120 ? -6.951 -12.954 -0.318 1.00 94.56 120 ALA A O 1
ATOM 985 N N . GLU A 1 121 ? -9.139 -12.666 -0.761 1.00 95.00 121 GLU A N 1
ATOM 986 C CA . GLU A 1 121 ? -9.235 -13.748 -1.752 1.00 95.00 121 GLU A CA 1
ATOM 987 C C . GLU A 1 121 ? -8.280 -13.546 -2.937 1.00 95.00 121 GLU A C 1
ATOM 989 O O . GLU A 1 121 ? -7.662 -14.503 -3.412 1.00 95.00 121 GLU A O 1
ATOM 994 N N . MET A 1 122 ? -8.121 -12.302 -3.395 1.00 95.88 122 MET A N 1
ATOM 995 C CA . MET A 1 122 ? -7.264 -11.968 -4.531 1.00 95.88 122 MET A CA 1
ATOM 996 C C . MET A 1 122 ? -5.771 -11.982 -4.177 1.00 95.88 122 MET A C 1
ATOM 998 O O . MET A 1 122 ? -4.958 -12.504 -4.944 1.00 95.88 122 MET A O 1
ATOM 1002 N N . TYR A 1 123 ? -5.388 -11.408 -3.033 1.00 96.25 123 TYR A N 1
ATOM 1003 C CA . TYR A 1 123 ? -3.984 -11.109 -2.737 1.00 96.25 123 TYR A CA 1
ATOM 1004 C C . TYR A 1 123 ? -3.283 -12.144 -1.850 1.00 96.25 123 TYR A C 1
ATOM 1006 O O . TYR A 1 123 ? -2.071 -12.316 -2.009 1.00 96.25 123 TYR A O 1
ATOM 1014 N N . PHE A 1 124 ? -3.981 -12.898 -0.990 1.00 96.19 124 PHE A N 1
ATOM 1015 C CA . PHE A 1 124 ? -3.332 -13.948 -0.185 1.00 96.19 124 PHE A CA 1
ATOM 1016 C C . PHE A 1 124 ? -2.604 -15.011 -1.028 1.00 96.19 124 PHE A C 1
ATOM 1018 O O . PHE A 1 124 ? -1.447 -15.311 -0.716 1.00 96.19 124 PHE A O 1
ATOM 1025 N N . PRO A 1 125 ? -3.168 -15.537 -2.136 1.00 96.56 125 PRO A N 1
ATOM 1026 C CA . PRO A 1 125 ? -2.434 -16.470 -2.993 1.00 96.56 125 PRO A CA 1
ATOM 1027 C C . PRO A 1 125 ? -1.138 -15.870 -3.566 1.00 96.56 125 PRO A C 1
ATOM 1029 O O . PRO A 1 125 ? -0.125 -16.564 -3.674 1.00 96.56 125 PRO A O 1
ATOM 1032 N N . LEU A 1 126 ? -1.151 -14.574 -3.898 1.00 96.25 126 LEU A N 1
ATOM 1033 C CA . LEU A 1 126 ? -0.003 -13.856 -4.461 1.00 96.25 126 LEU A CA 1
ATOM 1034 C C . LEU A 1 126 ? 1.092 -13.615 -3.416 1.00 96.25 126 LEU A C 1
ATOM 1036 O O . LEU A 1 126 ? 2.281 -13.723 -3.732 1.00 96.25 126 LEU A O 1
ATOM 1040 N N . ILE A 1 127 ? 0.703 -13.307 -2.176 1.00 95.69 127 ILE A N 1
ATOM 1041 C CA . ILE A 1 127 ? 1.623 -13.189 -1.040 1.00 95.69 127 ILE A CA 1
ATOM 1042 C C . ILE A 1 127 ? 2.327 -14.528 -0.809 1.00 95.69 127 ILE A C 1
ATOM 1044 O O . ILE A 1 127 ? 3.560 -14.579 -0.771 1.00 95.69 127 ILE A O 1
ATOM 1048 N N . GLU A 1 128 ? 1.567 -15.622 -0.753 1.00 94.88 128 GLU A N 1
ATOM 1049 C CA . GLU A 1 128 ? 2.105 -16.969 -0.555 1.00 94.88 128 GLU A CA 1
ATOM 1050 C C . GLU A 1 128 ? 3.058 -17.393 -1.679 1.00 94.88 128 GLU A C 1
ATOM 1052 O O . GLU A 1 128 ? 4.156 -17.902 -1.424 1.00 94.88 128 GLU A O 1
ATOM 1057 N N . GLU A 1 129 ? 2.699 -17.134 -2.938 1.00 94.12 129 GLU A N 1
ATOM 1058 C CA . GLU A 1 129 ? 3.585 -17.383 -4.077 1.00 94.12 129 GLU A CA 1
ATOM 1059 C C . GLU A 1 129 ? 4.899 -16.594 -3.953 1.00 94.12 129 GLU A C 1
ATOM 1061 O O . GLU A 1 129 ? 5.996 -17.124 -4.177 1.00 94.12 129 GLU A O 1
ATOM 1066 N N . MET A 1 130 ? 4.809 -15.321 -3.570 1.00 92.94 130 MET A N 1
ATOM 1067 C CA . MET A 1 130 ? 5.965 -14.441 -3.465 1.00 92.94 130 MET A CA 1
ATOM 1068 C C . MET A 1 130 ? 6.876 -14.802 -2.281 1.00 92.94 130 MET A C 1
ATOM 1070 O O . MET A 1 130 ? 8.100 -14.687 -2.419 1.00 92.94 130 MET A O 1
ATOM 1074 N N . ARG A 1 131 ? 6.319 -15.298 -1.164 1.00 92.12 131 ARG A N 1
ATOM 1075 C CA . ARG A 1 131 ? 7.081 -15.879 -0.042 1.00 92.12 131 ARG A CA 1
ATOM 1076 C C . ARG A 1 131 ? 7.871 -17.102 -0.489 1.00 92.12 131 ARG A C 1
ATOM 1078 O O . ARG A 1 131 ? 9.082 -17.151 -0.277 1.00 92.12 131 ARG A O 1
ATOM 1085 N N . ARG A 1 132 ? 7.236 -18.045 -1.198 1.00 90.31 132 ARG A N 1
ATOM 1086 C CA . ARG A 1 132 ? 7.914 -19.252 -1.718 1.00 90.31 132 ARG A CA 1
ATOM 1087 C C . ARG A 1 132 ? 9.106 -18.904 -2.608 1.00 90.31 132 ARG A C 1
ATOM 1089 O O . ARG A 1 132 ? 10.176 -19.480 -2.444 1.00 90.31 132 ARG A O 1
ATOM 1096 N N . LYS A 1 133 ? 8.950 -17.913 -3.492 1.00 83.81 133 LYS A N 1
ATOM 1097 C CA . LYS A 1 133 ? 10.027 -17.408 -4.366 1.00 83.81 133 LYS A CA 1
ATOM 1098 C C . LYS A 1 133 ? 11.137 -16.650 -3.627 1.00 83.81 133 LYS A C 1
ATOM 1100 O O . LYS A 1 133 ? 12.170 -16.385 -4.225 1.00 83.81 133 LYS A O 1
ATOM 1105 N N . HIS A 1 134 ? 10.920 -16.224 -2.381 1.00 69.88 134 HIS A N 1
ATOM 1106 C CA . HIS A 1 134 ? 11.930 -15.533 -1.570 1.00 69.88 134 HIS A CA 1
ATOM 1107 C C . HIS A 1 134 ? 12.786 -16.505 -0.736 1.00 69.88 134 HIS A C 1
ATOM 1109 O O . HIS A 1 134 ? 13.868 -16.132 -0.290 1.00 69.88 134 HIS A O 1
ATOM 1115 N N . HIS A 1 135 ? 12.311 -17.731 -0.504 1.00 60.00 135 HIS A N 1
ATOM 1116 C CA . HIS A 1 135 ? 13.030 -18.762 0.255 1.00 60.00 135 HIS A CA 1
ATOM 1117 C C . HIS A 1 135 ? 13.845 -19.733 -0.620 1.00 60.00 135 HIS A C 1
ATOM 1119 O O . HIS A 1 135 ? 14.470 -20.643 -0.078 1.00 60.00 135 HIS A O 1
ATOM 1125 N N . GLN A 1 136 ? 13.837 -19.542 -1.942 1.00 49.19 136 GLN A N 1
ATOM 1126 C CA . GLN A 1 136 ? 14.700 -20.229 -2.912 1.00 49.19 136 GLN A CA 1
ATOM 1127 C C . GLN A 1 136 ? 15.871 -19.325 -3.297 1.00 49.19 136 GLN A C 1
ATOM 1129 O O . GLN A 1 136 ? 16.982 -19.867 -3.476 1.00 49.19 136 GLN A O 1
#

Radius of gyration: 15.67 Å; chains: 1; bounding box: 39×35×45 Å

Foldseek 3Di:
DPDAPPWQCCVVQVVQLVVLLVCVVVPPLPCSLVSNLVSVLSQLAWDQDDDPVRDDPPDSPGARSLVVVPPCSVSSLVSLLCLCVVPVSQVDPSSVVSNVSSVVSLLDPSVQRNQDDPRNVPRVVVSVVSVVVVVD

Secondary structure (DSSP, 8-state):
-PPTTSS--HHHHHHHHHHHHHHHHTT-TTTHHHHHHHHHHTTSSEEE---TT---TT---EEEGGGGGTTHHHHHHHHHHHHHHT-GGGGSGGGHHHHHHHHHHHTSHHHHTT--HHHHHHHHHHHHHHHHTT--

pLDDT: mean 86.34, std 14.7, range [36.5, 97.81]